Protein AF-A0A3P7ZLT7-F1 (afdb_monomer)

pLDDT: mean 71.13, std 22.31, range [36.25, 97.62]

Solvent-accessible surface area (backbone atoms only — not comparable to full-atom values): 6753 Å² total; per-residue (Å²): 138,85,86,80,83,82,61,85,83,75,60,80,72,85,86,76,81,91,78,95,80,74,69,72,72,62,66,70,62,66,82,72,67,77,96,72,77,96,64,74,75,62,72,74,58,84,64,85,69,99,70,78,84,87,70,90,52,94,87,58,59,85,87,54,83,92,71,90,86,74,83,88,81,81,66,100,59,92,71,65,59,81,83,52,70,85,113

Foldseek 3Di:
DDDDDDDPVPDDDPVPDDDPDPPPVVVVVVVDDPPDDDDPVVVVCVDDDPDDDDAPDPPGCPVPDDDDDDDDDDDPDDDPCVVVVPD

Mean predicted aligned error: 18.11 Å

Secondary structure (DSSP, 8-state):
-PPPPPPGGGS-GGGS---TTSSHHHHHHGGG-----S-GGGGS--S--S------STT--TTS---PPPPP---SS--STTTTTT-

InterPro domains:
  IPR000961 AGC-kinase, C-terminal [PS51285] (37-87)

Radius of gyration: 25.1 Å; Cα contacts (8 Å, |Δi|>4): 5; chains: 1; bounding box: 32×56×55 Å

Structure (mmCIF, N/CA/C/O backbone):
data_AF-A0A3P7ZLT7-F1
#
_entry.id   AF-A0A3P7ZLT7-F1
#
loop_
_atom_site.group_PDB
_atom_site.id
_atom_site.type_symbol
_atom_site.label_atom_id
_atom_site.label_alt_id
_atom_site.label_comp_id
_atom_site.label_asym_id
_atom_site.label_entity_id
_atom_site.label_seq_id
_atom_site.pdbx_PDB_ins_code
_atom_site.Cartn_x
_atom_site.Cartn_y
_atom_site.Cartn_z
_atom_site.occupancy
_atom_site.B_iso_or_equiv
_atom_site.auth_seq_id
_atom_site.auth_comp_id
_atom_site.auth_asym_id
_atom_site.auth_atom_id
_atom_site.pdbx_PDB_model_num
ATOM 1 N N . MET A 1 1 ? 15.683 20.682 29.439 1.00 36.25 1 MET A N 1
ATOM 2 C CA . MET A 1 1 ? 15.176 21.862 28.697 1.00 36.25 1 MET A CA 1
ATOM 3 C C . MET A 1 1 ? 14.456 21.367 27.444 1.00 36.25 1 MET A C 1
ATOM 5 O O . MET A 1 1 ? 15.053 20.607 26.697 1.00 36.25 1 MET A O 1
ATOM 9 N N . ARG A 1 2 ? 13.165 21.690 27.265 1.00 37.72 2 ARG A N 1
ATOM 10 C CA . ARG A 1 2 ? 12.313 21.188 26.164 1.00 37.72 2 ARG A CA 1
ATOM 11 C C . ARG A 1 2 ? 12.389 22.159 24.979 1.00 37.72 2 ARG A C 1
ATOM 13 O O . ARG A 1 2 ? 12.191 23.353 25.183 1.00 37.72 2 ARG A O 1
ATOM 20 N N . LYS A 1 3 ? 12.666 21.675 23.765 1.00 42.38 3 LYS A N 1
ATOM 21 C CA . LYS A 1 3 ? 12.579 22.486 22.539 1.00 42.38 3 LYS A CA 1
ATOM 22 C C . LYS A 1 3 ? 11.132 22.458 22.033 1.00 42.38 3 LYS A C 1
ATOM 24 O O . LYS A 1 3 ? 10.570 21.386 21.834 1.00 42.38 3 LYS A O 1
ATOM 29 N N . ARG A 1 4 ? 10.527 23.640 21.902 1.00 42.00 4 ARG A N 1
ATOM 30 C CA . ARG A 1 4 ? 9.156 23.870 21.426 1.00 42.00 4 ARG A CA 1
ATOM 31 C C . ARG A 1 4 ? 9.181 23.943 19.897 1.00 42.00 4 ARG A C 1
ATOM 33 O O . ARG A 1 4 ? 9.933 24.742 19.350 1.00 42.00 4 ARG A O 1
ATOM 40 N N . TRP A 1 5 ? 8.390 23.116 19.222 1.00 39.47 5 TRP A N 1
ATOM 41 C C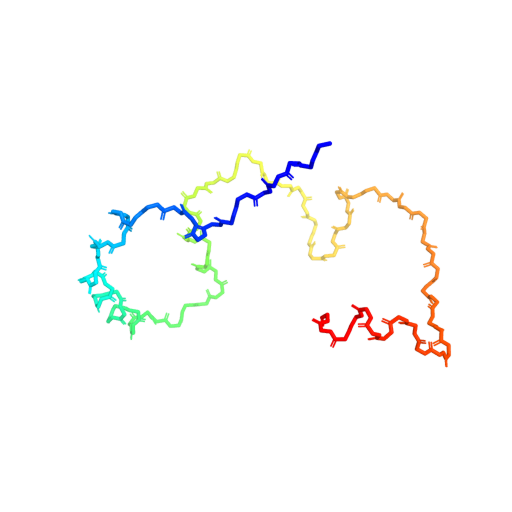A . TRP A 1 5 ? 8.141 23.241 17.785 1.00 39.47 5 TRP A CA 1
ATOM 42 C C . TRP A 1 5 ? 7.194 24.428 17.563 1.00 39.47 5 TRP A C 1
ATOM 44 O O . TRP A 1 5 ? 6.167 24.520 18.235 1.00 39.47 5 TRP A O 1
ATOM 54 N N . ALA A 1 6 ? 7.558 25.368 16.688 1.00 50.47 6 ALA A N 1
ATOM 55 C CA . ALA A 1 6 ? 6.693 26.488 16.321 1.00 50.47 6 ALA A CA 1
ATOM 56 C C . ALA A 1 6 ? 5.651 26.024 15.291 1.00 50.47 6 ALA A C 1
ATOM 58 O O . ALA A 1 6 ? 5.996 25.343 14.324 1.00 50.47 6 ALA A O 1
ATOM 59 N N . SER A 1 7 ? 4.386 26.382 15.513 1.00 52.31 7 SER A N 1
ATOM 60 C CA . SER A 1 7 ? 3.278 26.076 14.608 1.00 52.31 7 SER A CA 1
ATOM 61 C C . SER A 1 7 ? 3.301 27.016 13.399 1.00 52.31 7 SER A C 1
ATOM 63 O O . SER A 1 7 ? 3.723 28.167 13.497 1.00 52.31 7 SER A O 1
ATOM 65 N N . PHE A 1 8 ? 2.817 26.541 12.249 1.00 46.22 8 PHE A N 1
ATOM 66 C CA . PHE A 1 8 ? 2.738 27.294 10.988 1.00 46.22 8 PHE A CA 1
ATOM 67 C C . PHE A 1 8 ? 1.951 28.619 11.112 1.00 46.22 8 PHE A C 1
ATOM 69 O O . PHE A 1 8 ? 2.173 29.543 10.333 1.00 46.22 8 PHE A O 1
ATOM 76 N N . ALA A 1 9 ? 1.087 28.729 12.125 1.00 50.44 9 ALA A N 1
ATOM 77 C CA . ALA A 1 9 ? 0.272 29.905 12.425 1.00 50.44 9 ALA A CA 1
ATOM 78 C C . ALA A 1 9 ? 1.044 31.108 13.012 1.00 50.44 9 ALA A C 1
ATOM 80 O O . ALA A 1 9 ? 0.487 32.198 13.065 1.00 50.44 9 ALA A O 1
ATOM 81 N N . ASP A 1 10 ? 2.312 30.946 13.408 1.00 48.50 10 ASP A N 1
ATOM 82 C CA . ASP A 1 10 ? 3.128 32.031 13.982 1.00 48.50 10 ASP A CA 1
ATOM 83 C C . ASP A 1 10 ? 3.951 32.808 12.928 1.00 48.50 10 ASP A C 1
ATOM 85 O O . ASP A 1 10 ? 4.850 33.579 13.277 1.00 48.50 10 ASP A O 1
ATOM 89 N N . ARG A 1 11 ? 3.697 32.622 11.621 1.00 47.25 11 ARG A N 1
ATOM 90 C CA . ARG A 1 11 ? 4.377 33.426 10.590 1.00 47.25 11 ARG A CA 1
ATOM 91 C C . ARG A 1 11 ? 3.673 34.771 10.371 1.00 47.25 11 ARG A C 1
ATOM 93 O O . ARG A 1 11 ? 2.462 34.789 10.169 1.00 47.25 11 ARG A O 1
ATOM 100 N N . PRO A 1 12 ? 4.426 35.888 10.343 1.00 44.81 12 PRO A N 1
ATOM 101 C CA . PRO A 1 12 ? 3.870 37.217 10.126 1.00 44.81 12 PRO A CA 1
ATOM 102 C C . PRO A 1 12 ? 3.156 37.339 8.771 1.00 44.81 12 PRO A C 1
ATOM 104 O O . PRO A 1 12 ? 3.472 36.652 7.799 1.00 44.81 12 PRO A O 1
ATOM 107 N N . GLU A 1 13 ? 2.194 38.260 8.743 1.00 52.78 13 GLU A N 1
ATOM 108 C CA . GLU A 1 13 ? 1.088 38.414 7.790 1.00 52.78 13 GLU A CA 1
ATOM 109 C C . GLU A 1 13 ? 1.351 38.975 6.367 1.00 52.78 13 GLU A C 1
ATOM 111 O O . GLU A 1 13 ? 0.374 39.044 5.614 1.00 52.78 13 GLU A O 1
ATOM 116 N N . PRO A 1 14 ? 2.548 39.372 5.869 1.00 46.59 14 PRO A N 1
ATOM 117 C CA . PRO A 1 14 ? 2.581 40.016 4.551 1.00 46.59 14 PRO A CA 1
ATOM 118 C C . PRO A 1 14 ? 2.391 39.052 3.363 1.00 46.59 14 PRO A C 1
ATOM 120 O O . PRO A 1 14 ? 2.276 39.515 2.229 1.00 46.59 14 PRO A O 1
ATOM 123 N N . TYR A 1 15 ? 2.305 37.733 3.580 1.00 42.06 15 TYR A N 1
ATOM 124 C CA . TYR A 1 15 ? 2.080 36.751 2.505 1.00 42.06 15 TYR A CA 1
ATOM 125 C C . TYR A 1 15 ? 0.596 36.403 2.261 1.00 42.06 15 TYR A C 1
ATOM 127 O O . TYR A 1 15 ? 0.285 35.492 1.501 1.00 42.06 15 TYR A O 1
ATOM 135 N N . CYS A 1 16 ? -0.345 37.151 2.843 1.00 52.06 16 CYS A N 1
ATOM 136 C CA . CYS A 1 16 ? -1.783 36.949 2.633 1.00 52.06 16 CYS A CA 1
ATOM 137 C C . CYS A 1 16 ? -2.451 38.161 1.964 1.00 52.06 16 CYS A C 1
ATOM 139 O O . CYS A 1 16 ? -3.413 38.708 2.495 1.00 52.06 16 CYS A O 1
ATOM 141 N N . ARG A 1 17 ? -1.974 38.615 0.789 1.00 52.34 17 ARG A N 1
A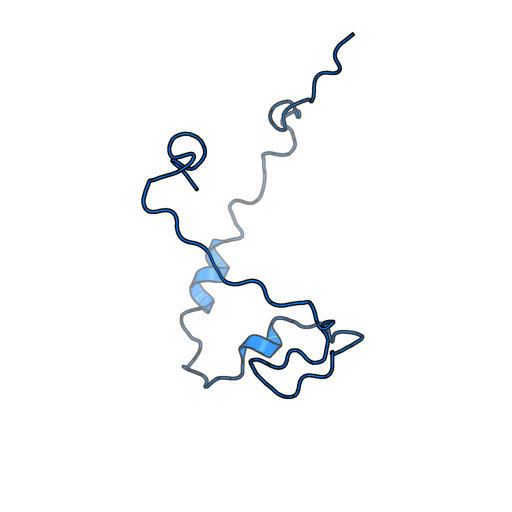TOM 142 C CA . ARG A 1 17 ? -2.791 39.472 -0.106 1.00 52.34 17 ARG A CA 1
ATOM 143 C C . ARG A 1 17 ? -2.213 39.639 -1.523 1.00 52.34 17 ARG A C 1
ATOM 145 O O . ARG A 1 17 ? -1.437 40.557 -1.777 1.00 52.34 17 ARG A O 1
ATOM 152 N N . ARG A 1 18 ? -2.644 38.784 -2.466 1.00 49.53 18 ARG A N 1
ATO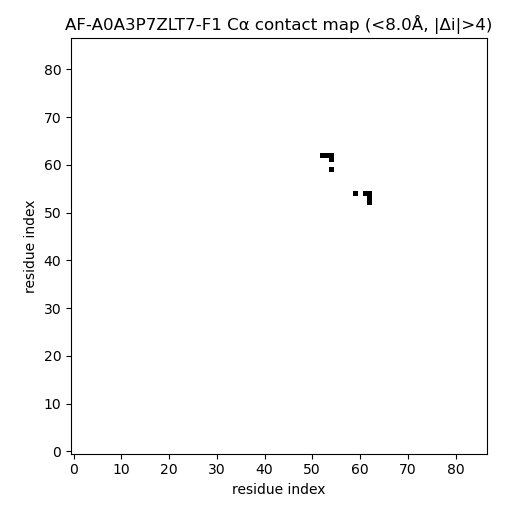M 153 C CA . ARG A 1 18 ? -2.985 39.105 -3.882 1.00 49.53 18 ARG A CA 1
ATOM 154 C C . ARG A 1 18 ? -3.013 37.843 -4.755 1.00 49.53 18 ARG A C 1
ATOM 156 O O . ARG A 1 18 ? -1.958 37.361 -5.144 1.00 49.53 18 ARG A O 1
ATOM 163 N N . ARG A 1 19 ? -4.215 37.399 -5.151 1.00 49.22 19 ARG A N 1
ATOM 164 C CA . ARG A 1 19 ? -4.589 36.937 -6.518 1.00 49.22 19 ARG A CA 1
ATOM 165 C C . ARG A 1 19 ? -5.995 36.306 -6.516 1.00 49.22 19 ARG A C 1
ATOM 167 O O . ARG A 1 19 ? -6.184 35.160 -6.893 1.00 49.22 19 ARG A O 1
ATOM 174 N N . ALA A 1 20 ? -7.007 37.090 -6.151 1.00 50.72 20 ALA A N 1
ATOM 175 C CA . ALA A 1 20 ? -8.416 36.690 -6.264 1.00 50.72 20 ALA A CA 1
ATOM 176 C C . ALA A 1 20 ? -9.023 36.925 -7.672 1.00 50.72 20 ALA A C 1
ATOM 178 O O . ALA A 1 20 ? -10.232 36.882 -7.830 1.00 50.72 20 ALA A O 1
ATOM 179 N N . GLY A 1 21 ? -8.213 37.190 -8.708 1.00 47.62 21 GLY A N 1
ATOM 180 C CA . GLY A 1 21 ? -8.712 37.598 -10.036 1.00 47.62 21 GLY A CA 1
ATOM 181 C C . GLY A 1 21 ? -8.334 36.692 -11.209 1.00 47.62 21 GLY A C 1
ATOM 182 O O . GLY A 1 21 ? -8.620 37.040 -12.347 1.00 47.62 21 GLY A O 1
ATOM 183 N N . ARG A 1 22 ? -7.652 35.562 -10.975 1.00 50.22 22 ARG A N 1
ATOM 184 C CA . ARG A 1 22 ? -7.092 34.726 -12.060 1.00 50.22 22 ARG A CA 1
ATOM 185 C C . ARG A 1 22 ? -7.728 33.336 -12.195 1.00 50.22 22 ARG A C 1
ATOM 187 O O . ARG A 1 22 ? -7.300 32.565 -13.039 1.00 50.22 22 ARG A O 1
ATOM 194 N N . TRP A 1 23 ? -8.760 33.047 -11.400 1.00 40.84 23 TRP A N 1
ATOM 195 C CA . TRP A 1 23 ? -9.442 31.745 -11.375 1.00 40.84 23 TRP A CA 1
ATOM 196 C C . TRP A 1 23 ? -10.762 31.709 -12.162 1.00 40.84 23 TRP A C 1
ATOM 198 O O . TRP A 1 23 ? -11.298 30.634 -12.388 1.00 40.84 23 TRP A O 1
ATOM 208 N N . SER A 1 24 ? -11.283 32.855 -12.616 1.00 49.50 24 SER A N 1
ATOM 209 C CA . SER A 1 24 ? -12.586 32.903 -13.306 1.00 49.50 24 SER A CA 1
ATOM 210 C C . SER A 1 24 ? -12.512 32.502 -14.789 1.00 49.50 24 SER A C 1
ATOM 212 O O . SER A 1 24 ? -13.428 31.885 -15.322 1.00 49.50 24 SER A O 1
ATOM 214 N N . ILE A 1 25 ? -11.387 32.768 -15.459 1.00 51.69 25 ILE A N 1
ATOM 215 C CA . ILE A 1 25 ? -11.238 32.490 -16.901 1.00 51.69 25 ILE A CA 1
ATOM 216 C C . ILE A 1 25 ? -11.001 30.990 -17.164 1.00 51.69 25 ILE A C 1
ATOM 218 O O . ILE A 1 25 ? -11.274 30.486 -18.246 1.00 51.69 25 ILE A O 1
ATOM 222 N N . PHE A 1 26 ? -10.508 30.246 -16.169 1.00 47.91 26 PHE A N 1
ATOM 223 C CA . PHE A 1 26 ? -10.099 28.855 -16.374 1.00 47.91 26 PHE A CA 1
ATOM 224 C C . PHE A 1 26 ? -11.281 27.874 -16.374 1.00 47.91 26 PHE A C 1
ATOM 226 O O . PHE A 1 26 ? -11.245 26.867 -17.071 1.00 47.91 26 PHE A O 1
ATOM 233 N N . LEU A 1 27 ? -12.363 28.189 -15.654 1.00 51.19 27 LEU A N 1
ATOM 234 C CA . LEU A 1 27 ? -13.544 27.321 -15.562 1.00 51.19 27 LEU A CA 1
ATOM 235 C C . LEU A 1 27 ? -14.439 27.373 -16.809 1.00 51.19 27 LEU A C 1
ATOM 237 O O . LEU A 1 27 ? -15.178 26.427 -17.063 1.00 51.19 27 LEU A O 1
ATOM 241 N N . SER A 1 28 ? -14.362 28.435 -17.616 1.00 45.75 28 SER A N 1
ATOM 242 C CA . SER A 1 28 ? -15.197 28.579 -18.819 1.00 45.75 28 SER A CA 1
ATOM 243 C C . SER A 1 28 ? -14.655 27.817 -20.039 1.00 45.75 28 SER A C 1
ATOM 245 O O . SER A 1 28 ? -15.437 27.473 -20.921 1.00 45.75 28 SER A O 1
ATOM 247 N N . SER A 1 29 ? -13.355 27.490 -20.083 1.00 45.44 29 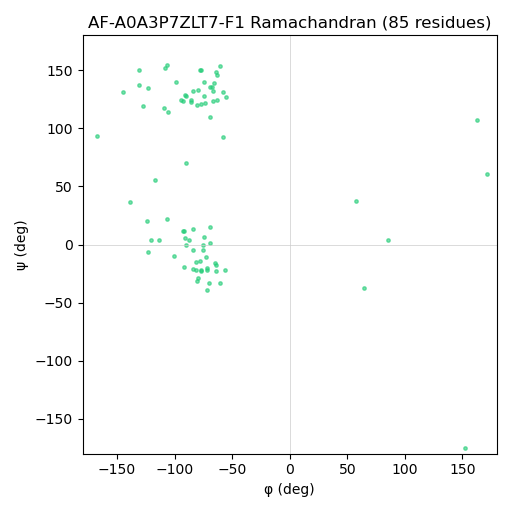SER A N 1
ATOM 248 C CA . SER A 1 29 ? -12.758 26.718 -21.192 1.00 45.44 29 SER A CA 1
ATOM 249 C C . SER A 1 29 ? -12.908 25.198 -21.060 1.00 45.44 29 SER A C 1
ATOM 251 O O . SER A 1 29 ? -12.835 24.494 -22.063 1.00 45.44 29 SER A O 1
ATOM 253 N N . ILE A 1 30 ? -13.135 24.671 -19.852 1.00 49.34 30 ILE A N 1
ATOM 254 C CA . ILE A 1 30 ? -13.218 23.215 -19.615 1.00 49.34 30 ILE A CA 1
ATOM 255 C C . ILE A 1 30 ? -14.523 22.628 -20.188 1.00 49.34 30 ILE A C 1
ATOM 257 O O . ILE A 1 30 ? -14.590 21.450 -20.522 1.00 49.34 30 ILE A O 1
ATOM 261 N N . ALA A 1 31 ? -15.552 23.455 -20.394 1.00 50.41 31 ALA A N 1
ATOM 262 C CA . ALA A 1 31 ? -16.869 23.015 -20.856 1.00 50.41 31 ALA A CA 1
ATOM 263 C C . ALA A 1 31 ? -16.941 22.625 -22.350 1.00 50.41 31 ALA A C 1
ATOM 265 O O . ALA A 1 31 ? -18.034 22.375 -22.859 1.00 50.41 31 ALA A O 1
ATOM 266 N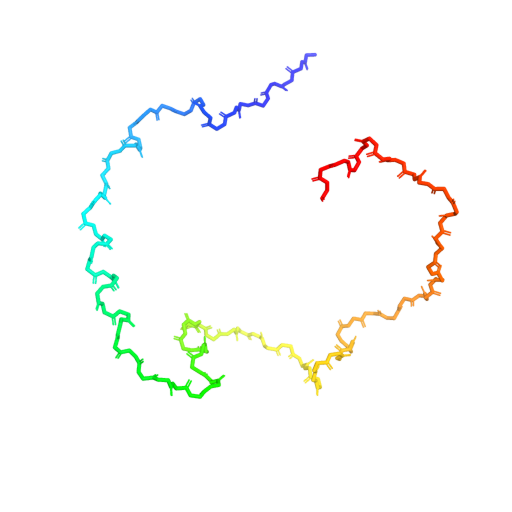 N . LYS A 1 32 ? -15.816 22.589 -23.082 1.00 54.81 32 LYS A N 1
ATOM 267 C CA . LYS A 1 32 ? -15.814 22.289 -24.525 1.00 54.81 32 LYS A CA 1
ATOM 268 C C . LYS A 1 32 ? -14.683 21.364 -24.976 1.00 54.81 32 LYS A C 1
ATOM 270 O O . LYS A 1 32 ? -14.157 21.531 -26.070 1.00 54.81 32 LYS A O 1
ATOM 275 N N . ALA A 1 33 ? -14.318 20.384 -24.155 1.00 49.59 33 ALA A N 1
ATOM 276 C CA . ALA A 1 33 ? -13.511 19.258 -24.617 1.00 49.59 33 ALA A CA 1
ATOM 277 C C . ALA A 1 33 ? -14.448 18.110 -25.054 1.00 49.59 33 ALA A C 1
ATOM 279 O O . ALA A 1 33 ? -15.298 17.702 -24.259 1.00 49.59 33 ALA A O 1
ATOM 280 N N . PRO A 1 34 ? -14.369 17.609 -26.303 1.00 56.12 34 PRO A N 1
ATOM 281 C CA . PRO A 1 34 ? -15.118 16.422 -26.707 1.00 56.12 34 PRO A CA 1
ATOM 282 C C . PRO A 1 34 ? -14.647 15.203 -25.903 1.00 56.12 34 PRO A C 1
ATOM 284 O O . PRO A 1 34 ? -13.476 15.125 -25.538 1.00 56.12 34 PRO A O 1
ATOM 287 N N . LEU A 1 35 ? -15.561 14.260 -25.637 1.00 56.47 35 LEU A N 1
ATOM 288 C CA . LEU A 1 35 ? -15.252 12.958 -25.035 1.00 56.47 35 LEU A CA 1
ATOM 289 C C . LEU A 1 35 ? -14.223 12.224 -25.915 1.00 56.47 35 LEU A C 1
ATOM 291 O O . LEU A 1 35 ? -14.580 11.556 -26.884 1.00 56.47 35 LEU A O 1
ATOM 295 N N . GLY A 1 36 ? -12.945 12.401 -25.593 1.00 50.22 36 GLY A N 1
ATOM 296 C CA . GLY A 1 36 ? -11.816 11.705 -26.189 1.00 50.22 36 GLY A CA 1
ATOM 297 C C . GLY A 1 36 ? -11.514 10.438 -25.401 1.00 50.22 36 GLY A C 1
ATOM 298 O O . GLY A 1 36 ? -11.400 10.454 -24.178 1.00 50.22 36 GLY A O 1
ATOM 299 N N . THR A 1 37 ? -11.433 9.332 -26.123 1.00 53.00 37 THR A N 1
ATOM 300 C CA . THR A 1 37 ? -11.099 7.991 -25.654 1.00 53.00 37 THR A CA 1
ATOM 301 C C . THR A 1 37 ? -9.758 7.944 -24.915 1.00 53.00 37 THR A C 1
ATOM 303 O O . THR A 1 37 ? -8.751 8.357 -25.474 1.00 53.00 37 THR A O 1
ATOM 306 N N . GLY A 1 38 ? -9.763 7.395 -23.694 1.00 54.12 38 GLY A N 1
ATOM 307 C CA . GLY A 1 38 ? -8.720 6.536 -23.100 1.00 54.12 38 GLY A CA 1
ATOM 308 C C . GLY A 1 38 ? -7.311 7.073 -22.813 1.00 54.12 38 GLY A C 1
ATOM 309 O O . GLY A 1 38 ? -6.747 6.711 -21.784 1.00 54.12 38 GLY A O 1
ATOM 310 N N . ASP A 1 39 ? -6.741 7.930 -23.659 1.00 57.69 39 ASP A N 1
ATOM 311 C CA . ASP A 1 39 ? -5.277 8.023 -23.786 1.00 57.69 39 ASP A CA 1
ATOM 312 C C . ASP A 1 39 ? -4.722 9.442 -23.517 1.00 57.69 39 ASP A C 1
ATOM 314 O O . ASP A 1 39 ? -3.508 9.650 -23.429 1.00 57.69 39 ASP A O 1
ATOM 318 N N . ASP A 1 40 ? -5.595 10.437 -23.329 1.00 54.25 40 ASP A N 1
ATOM 319 C CA . ASP A 1 40 ? -5.236 11.870 -23.326 1.00 54.25 40 ASP A CA 1
ATOM 320 C C . ASP A 1 40 ? -4.796 12.429 -21.950 1.00 54.25 40 ASP A C 1
ATOM 322 O O . ASP A 1 40 ? -4.500 13.616 -21.821 1.00 54.25 40 ASP A O 1
ATOM 326 N N . MET A 1 41 ? -4.695 11.595 -20.905 1.00 58.41 41 MET A N 1
ATOM 327 C CA . MET A 1 41 ? -4.123 12.010 -19.604 1.00 58.41 41 MET A CA 1
ATOM 328 C C . MET A 1 41 ? -2.586 12.065 -19.612 1.00 58.41 41 MET A C 1
ATOM 330 O O . MET A 1 41 ? -1.971 12.669 -18.732 1.00 58.41 41 MET A O 1
ATOM 334 N N . SER A 1 42 ? -1.952 11.474 -20.627 1.00 57.44 42 SER A N 1
ATOM 335 C CA . SER A 1 42 ? -0.496 11.456 -20.814 1.00 57.44 42 SER A CA 1
ATOM 336 C C . SER A 1 42 ? 0.082 12.818 -21.230 1.00 57.44 42 SER A C 1
ATOM 338 O O . SER A 1 42 ? 1.258 13.090 -21.000 1.00 57.44 42 SER A O 1
ATOM 340 N N . ARG A 1 43 ? -0.742 13.725 -21.772 1.00 57.94 43 ARG A N 1
ATOM 341 C CA . ARG A 1 43 ? -0.305 15.049 -22.250 1.00 57.94 43 ARG A CA 1
ATOM 342 C C . ARG A 1 43 ? -0.207 16.136 -21.178 1.00 57.94 43 ARG A C 1
ATOM 344 O O . ARG A 1 43 ? 0.243 17.235 -21.488 1.00 57.94 43 ARG A O 1
ATOM 351 N N . LEU A 1 44 ? -0.606 15.861 -19.935 1.00 68.00 44 LEU A N 1
ATOM 352 C CA . LEU A 1 44 ? -0.452 16.808 -18.817 1.00 68.00 44 LEU A CA 1
ATOM 353 C C . LEU A 1 44 ? 0.860 16.607 -18.042 1.00 68.00 44 LEU A C 1
ATOM 355 O O . LEU A 1 44 ? 1.330 17.533 -17.383 1.00 68.00 44 LEU A O 1
ATOM 359 N N . LEU A 1 45 ? 1.488 15.434 -18.166 1.00 72.19 45 LEU A N 1
ATOM 360 C CA . LEU A 1 45 ? 2.842 15.162 -17.683 1.00 72.19 45 LEU A CA 1
ATOM 361 C C . LEU A 1 45 ? 3.840 15.497 -18.803 1.00 72.19 45 LEU A C 1
ATOM 363 O O . LEU A 1 45 ? 4.427 14.621 -19.422 1.00 72.19 45 LEU A O 1
ATOM 367 N N . LEU A 1 46 ? 4.003 16.791 -19.097 1.00 74.56 46 LEU A N 1
ATOM 368 C CA . LEU A 1 46 ? 4.811 17.316 -20.217 1.00 74.56 46 LEU A CA 1
ATOM 369 C C . LEU A 1 46 ? 6.338 17.122 -20.071 1.00 74.56 46 LEU A C 1
ATOM 371 O O . LEU A 1 46 ? 7.112 17.770 -20.773 1.00 74.56 46 LEU A O 1
ATOM 375 N N . VAL A 1 47 ? 6.786 16.262 -19.157 1.00 85.25 47 VAL A N 1
ATOM 376 C CA . VAL A 1 47 ? 8.199 15.938 -18.949 1.00 85.25 47 VAL A CA 1
ATOM 377 C C . VAL A 1 47 ? 8.348 14.425 -19.005 1.00 85.25 47 VAL A C 1
ATOM 379 O O . VAL A 1 47 ? 7.759 13.710 -18.197 1.00 85.25 47 VAL A O 1
ATOM 382 N N . GLU A 1 48 ? 9.139 13.948 -19.964 1.00 86.56 48 GLU A N 1
ATOM 383 C CA . GLU A 1 48 ? 9.488 12.535 -20.083 1.00 86.56 48 GLU A CA 1
ATOM 384 C C . GLU A 1 48 ? 10.358 12.114 -18.893 1.00 86.56 48 GLU A C 1
ATOM 386 O O . GLU A 1 48 ? 11.311 12.806 -18.519 1.00 86.56 48 GLU A O 1
ATOM 391 N N . ALA A 1 49 ? 10.016 10.987 -18.268 1.00 86.31 49 ALA A N 1
ATOM 392 C CA . ALA A 1 49 ? 10.805 10.463 -17.165 1.00 86.31 49 ALA A CA 1
ATOM 393 C C . ALA A 1 49 ? 12.161 9.961 -17.695 1.00 86.31 49 ALA A C 1
ATOM 395 O O . ALA A 1 49 ? 12.192 9.234 -18.685 1.00 86.31 49 ALA A O 1
ATOM 396 N N . PRO A 1 50 ? 13.285 10.263 -17.019 1.00 90.25 50 PRO A N 1
ATOM 397 C CA . PRO A 1 50 ? 14.609 9.794 -17.443 1.00 90.25 50 PRO A CA 1
ATOM 398 C C . PRO A 1 50 ? 14.748 8.265 -17.395 1.00 90.25 50 PRO A C 1
ATOM 400 O O . PRO A 1 50 ? 15.659 7.700 -17.993 1.00 90.25 50 PRO A O 1
ATOM 403 N N . PHE A 1 51 ? 13.860 7.596 -16.661 1.00 89.88 51 PHE A N 1
ATOM 404 C CA . PHE A 1 51 ? 13.790 6.152 -16.566 1.00 89.88 51 PHE A CA 1
ATOM 405 C C . PHE A 1 51 ? 12.334 5.716 -16.440 1.00 89.88 51 PHE A C 1
ATOM 407 O O . PHE A 1 51 ? 11.594 6.225 -15.596 1.00 89.88 51 PHE A O 1
ATOM 414 N N . LEU A 1 52 ? 11.953 4.743 -17.262 1.00 89.50 52 LEU A N 1
ATOM 415 C CA . LEU A 1 52 ? 10.691 4.028 -17.154 1.00 89.50 52 LEU A CA 1
ATOM 416 C C . LEU A 1 52 ? 11.000 2.596 -16.687 1.00 89.50 52 LEU A C 1
ATOM 418 O O . LEU A 1 52 ? 11.713 1.881 -17.400 1.00 89.50 52 LEU A O 1
ATOM 422 N N . PRO A 1 53 ? 10.515 2.164 -15.506 1.00 90.94 53 PRO A N 1
ATOM 423 C CA . PRO A 1 53 ? 10.744 0.807 -15.030 1.00 90.94 53 PRO A CA 1
ATOM 424 C C . PRO A 1 53 ? 10.091 -0.204 -15.972 1.00 90.94 53 PRO A C 1
ATOM 426 O O . PRO A 1 53 ? 9.041 0.046 -16.567 1.00 90.94 53 PRO A O 1
ATOM 429 N N . LYS A 1 54 ? 10.727 -1.367 -16.115 1.00 91.69 54 LYS A N 1
ATOM 430 C CA . LYS A 1 54 ? 10.173 -2.460 -16.915 1.00 91.69 54 LYS A CA 1
ATOM 431 C C . LYS A 1 54 ? 9.020 -3.082 -16.137 1.00 91.69 54 LYS A C 1
ATOM 433 O O . LYS A 1 54 ? 9.246 -3.584 -15.046 1.00 91.69 54 LYS A O 1
ATOM 438 N N . CYS A 1 55 ? 7.825 -3.097 -16.714 1.00 93.94 55 CYS A N 1
ATOM 439 C CA . CYS A 1 55 ? 6.674 -3.801 -16.156 1.00 93.94 55 CYS A CA 1
ATOM 440 C C . CYS A 1 55 ? 6.035 -4.660 -17.251 1.00 93.94 55 CYS A C 1
ATOM 442 O O . CYS A 1 55 ? 5.876 -4.210 -18.387 1.00 93.94 55 CYS A O 1
ATOM 444 N N . ARG A 1 56 ? 5.653 -5.891 -16.920 1.00 91.31 56 ARG A N 1
ATOM 445 C CA . ARG A 1 56 ? 4.945 -6.819 -17.818 1.00 91.31 56 ARG A CA 1
ATOM 446 C C . ARG A 1 56 ? 3.439 -6.553 -17.879 1.00 91.31 56 ARG A C 1
ATOM 448 O O . ARG A 1 56 ? 2.778 -7.045 -18.786 1.00 91.31 56 ARG A O 1
ATOM 455 N N . GLY A 1 57 ? 2.906 -5.780 -16.934 1.00 92.94 57 GLY A N 1
ATOM 456 C CA . GLY A 1 57 ? 1.496 -5.405 -16.859 1.00 92.94 57 GLY A CA 1
ATOM 457 C C . GLY A 1 57 ? 1.043 -5.130 -15.421 1.00 92.94 57 GLY A C 1
ATOM 458 O O . GLY A 1 57 ? 1.867 -5.139 -14.503 1.00 92.94 57 GLY A O 1
ATOM 459 N N . PRO A 1 58 ? -0.262 -4.881 -15.207 1.00 93.25 58 PRO A N 1
ATOM 460 C CA . PRO A 1 58 ? -0.839 -4.777 -13.869 1.00 93.25 58 PRO A CA 1
ATOM 461 C C . PRO A 1 58 ? -0.600 -6.067 -13.074 1.00 93.25 58 PRO A C 1
ATOM 463 O O . PRO A 1 58 ? -0.858 -7.157 -13.577 1.00 93.25 58 PRO A O 1
ATOM 466 N N . GLY A 1 59 ? -0.105 -5.943 -11.842 1.00 93.25 59 GLY A N 1
ATOM 467 C CA . GLY A 1 59 ? 0.237 -7.087 -10.988 1.00 93.25 59 GLY A CA 1
ATOM 468 C C . GLY A 1 59 ? 1.641 -7.667 -11.203 1.00 93.25 59 GLY A C 1
ATOM 469 O O . GLY A 1 59 ? 1.976 -8.658 -10.5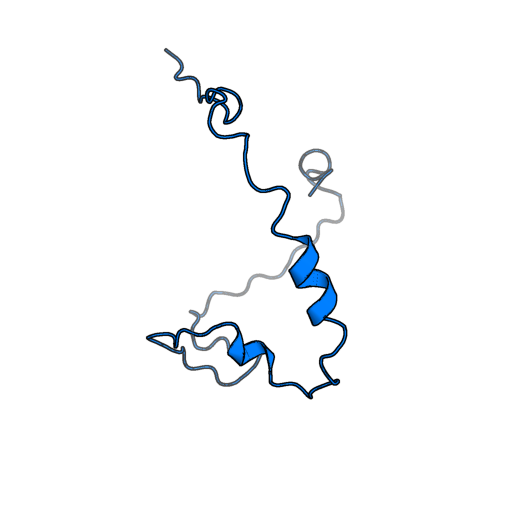64 1.00 93.25 59 GLY A O 1
ATOM 470 N N . ASP A 1 60 ? 2.475 -7.072 -12.064 1.00 94.44 60 ASP A N 1
ATOM 471 C CA . ASP A 1 60 ? 3.881 -7.465 -12.173 1.00 94.44 60 ASP A CA 1
ATOM 472 C C . ASP A 1 60 ? 4.671 -7.063 -10.916 1.00 94.44 60 ASP A C 1
ATOM 474 O O . ASP A 1 60 ? 4.931 -5.882 -10.680 1.00 94.44 60 ASP A O 1
ATOM 478 N N . ALA A 1 61 ? 5.069 -8.061 -10.128 1.00 95.31 61 ALA A N 1
ATOM 479 C CA . ALA A 1 61 ? 5.887 -7.889 -8.933 1.00 95.31 61 ALA A CA 1
ATOM 480 C C 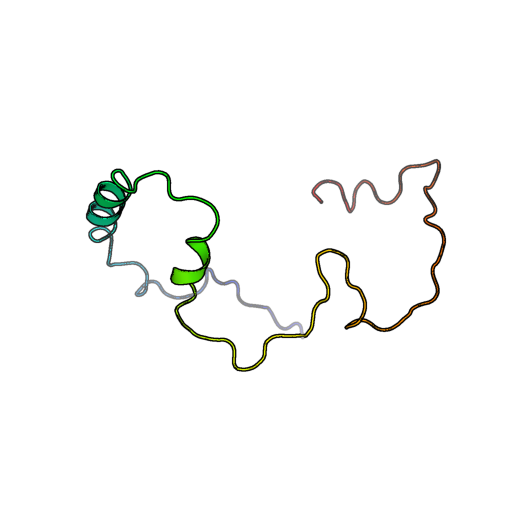. ALA A 1 61 ? 7.402 -7.989 -9.218 1.00 95.31 61 ALA A C 1
ATOM 482 O O . ALA A 1 61 ? 8.193 -7.926 -8.288 1.00 95.31 61 ALA A O 1
ATOM 483 N N . SER A 1 62 ? 7.840 -8.103 -10.482 1.00 95.62 62 SER A N 1
ATOM 484 C CA . SER A 1 62 ? 9.246 -8.397 -10.836 1.00 95.62 62 SER A CA 1
ATOM 485 C C . SER A 1 62 ? 10.283 -7.332 -10.449 1.00 95.62 62 SER A C 1
ATOM 487 O O . SER A 1 62 ? 11.477 -7.617 -10.464 1.00 95.62 62 SER A O 1
ATOM 489 N N . ASN A 1 63 ? 9.850 -6.110 -10.125 1.00 95.56 63 ASN A N 1
ATOM 490 C CA . ASN A 1 63 ? 10.725 -5.049 -9.609 1.00 95.56 63 ASN A CA 1
ATOM 491 C C . ASN A 1 63 ? 10.836 -5.051 -8.073 1.00 95.56 63 ASN A C 1
ATOM 493 O O . ASN A 1 63 ? 11.509 -4.179 -7.524 1.00 95.56 63 ASN A O 1
ATOM 497 N N . PHE A 1 64 ? 10.145 -5.964 -7.390 1.00 95.88 64 PHE A N 1
ATOM 498 C CA . PHE A 1 64 ? 10.167 -6.126 -5.940 1.00 95.88 64 PHE A CA 1
ATOM 499 C C . PHE A 1 64 ? 10.955 -7.387 -5.573 1.00 95.88 64 PHE A C 1
ATOM 501 O O . PHE A 1 64 ? 11.061 -8.313 -6.375 1.00 95.88 64 PHE A O 1
ATOM 508 N N . ASP A 1 65 ? 11.502 -7.409 -4.361 1.00 96.88 65 ASP A N 1
ATOM 509 C CA . ASP A 1 65 ? 12.141 -8.599 -3.805 1.00 96.88 65 ASP A CA 1
ATOM 510 C C . ASP A 1 65 ? 11.083 -9.593 -3.301 1.00 96.88 65 ASP A C 1
ATOM 512 O O . ASP A 1 65 ? 10.007 -9.198 -2.842 1.00 96.88 65 ASP A O 1
ATOM 516 N N . ASP A 1 66 ? 11.414 -10.884 -3.341 1.00 96.69 66 ASP A N 1
ATOM 517 C CA . ASP A 1 66 ? 10.579 -11.935 -2.764 1.00 96.69 66 ASP A CA 1
ATOM 518 C C . ASP A 1 66 ? 10.746 -11.952 -1.234 1.00 96.69 66 ASP A C 1
ATOM 520 O O . ASP A 1 66 ? 11.846 -12.161 -0.713 1.00 96.69 66 ASP A O 1
ATOM 524 N N . TYR A 1 67 ? 9.645 -11.755 -0.508 1.00 96.94 67 TYR A N 1
ATOM 525 C CA . TYR A 1 67 ? 9.580 -11.879 0.952 1.00 96.94 67 TYR A CA 1
ATOM 526 C C . TYR A 1 67 ? 8.794 -13.132 1.351 1.00 96.94 67 TYR A C 1
ATOM 528 O O . TYR A 1 67 ? 7.901 -13.569 0.627 1.00 96.94 67 TYR A O 1
ATOM 536 N N . GLU A 1 68 ? 9.103 -13.706 2.518 1.00 96.81 68 GLU A N 1
ATOM 537 C CA . GLU A 1 68 ? 8.327 -14.824 3.067 1.00 96.81 68 GLU A CA 1
ATOM 538 C C . GLU A 1 68 ? 6.884 -14.380 3.369 1.00 96.81 68 GLU A C 1
ATOM 540 O O . GLU A 1 68 ? 6.656 -13.413 4.096 1.00 96.81 68 GLU A O 1
ATOM 545 N N . GLU A 1 69 ? 5.899 -15.083 2.803 1.00 96.38 69 GLU A N 1
ATOM 546 C CA . GLU A 1 69 ? 4.482 -14.771 3.000 1.00 96.38 69 GLU A CA 1
ATOM 547 C C . GLU A 1 69 ? 3.969 -15.320 4.339 1.00 96.38 69 GLU A C 1
ATOM 549 O O . GLU A 1 69 ? 3.953 -16.531 4.576 1.00 96.38 69 GLU A O 1
ATOM 554 N N . GLU A 1 70 ? 3.478 -14.432 5.206 1.00 96.81 70 GLU A N 1
ATOM 555 C CA . GLU A 1 70 ? 2.813 -14.809 6.455 1.00 96.81 70 GLU A CA 1
ATOM 556 C C . GLU A 1 70 ? 1.279 -14.772 6.317 1.00 96.81 7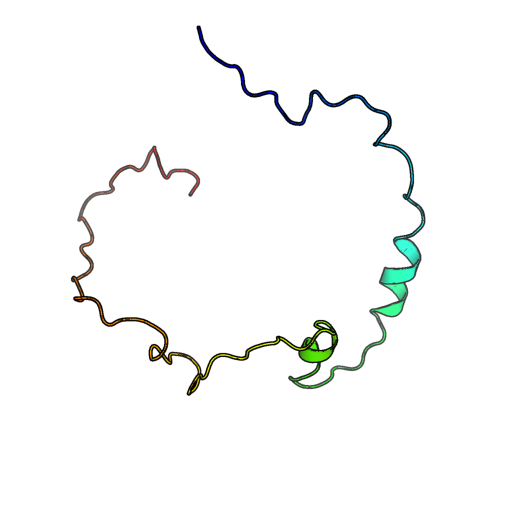0 GLU A C 1
ATOM 558 O O . GLU A 1 70 ? 0.723 -13.841 5.724 1.00 96.81 70 GLU A O 1
ATOM 563 N N . PRO A 1 71 ? 0.545 -15.742 6.899 1.00 96.44 71 PRO A N 1
ATOM 564 C CA . PRO A 1 71 ? -0.909 -15.750 6.835 1.00 96.44 71 PRO A CA 1
ATOM 565 C C . PRO A 1 71 ? -1.505 -14.585 7.633 1.00 96.44 71 PRO A C 1
ATOM 567 O O . PRO A 1 71 ? -1.156 -14.354 8.793 1.00 96.44 71 PRO A O 1
ATOM 570 N N . LEU A 1 72 ? -2.492 -13.905 7.050 1.00 95.69 72 LEU A N 1
ATOM 571 C CA . LEU A 1 72 ? -3.234 -12.849 7.737 1.00 95.69 72 LEU A CA 1
ATOM 572 C C . LEU A 1 72 ? -4.070 -13.431 8.886 1.00 95.69 72 LEU A C 1
ATOM 574 O O . LEU A 1 72 ? -4.924 -14.298 8.687 1.00 95.69 72 LEU A O 1
ATOM 578 N N . ARG A 1 73 ? -3.848 -12.929 10.106 1.00 96.44 73 ARG A N 1
ATOM 579 C CA . ARG A 1 73 ? -4.559 -13.366 11.318 1.00 96.44 73 ARG A CA 1
ATOM 580 C C . ARG A 1 73 ? -5.568 -12.309 11.751 1.00 96.44 73 ARG A C 1
ATOM 582 O O . ARG A 1 73 ? -5.187 -11.233 12.197 1.00 96.44 73 ARG A O 1
ATOM 589 N N . ILE A 1 74 ? -6.853 -12.645 11.678 1.00 94.88 74 ILE A N 1
ATOM 590 C CA . ILE A 1 74 ? -7.940 -11.792 12.172 1.00 94.88 74 ILE A CA 1
ATOM 591 C C . ILE A 1 74 ? -8.284 -12.229 13.596 1.00 94.88 74 ILE A C 1
ATOM 593 O O . ILE A 1 74 ? -8.580 -13.400 13.845 1.00 94.88 74 ILE A O 1
ATOM 597 N N . SER A 1 75 ? -8.231 -11.306 14.555 1.00 94.69 75 SER A N 1
ATOM 598 C CA . SER A 1 75 ? -8.636 -11.598 15.929 1.00 94.69 75 SER A CA 1
ATOM 599 C C . SER A 1 75 ? -10.157 -11.682 16.044 1.00 94.69 75 SER A C 1
ATOM 601 O O . SER A 1 75 ? -10.873 -10.838 15.520 1.00 94.69 75 SER A O 1
ATOM 603 N N . GLY A 1 76 ? -10.670 -12.637 16.827 1.00 96.38 76 GLY A N 1
ATOM 604 C CA . GLY A 1 76 ? -12.106 -12.712 17.148 1.00 96.38 76 GLY A CA 1
ATOM 605 C C . GLY A 1 76 ? -12.616 -11.588 18.066 1.00 96.38 76 GLY A C 1
ATOM 606 O O . GLY A 1 76 ? -13.777 -11.585 18.451 1.00 96.38 76 GLY A O 1
ATOM 607 N N . THR A 1 77 ? -11.743 -10.657 18.458 1.00 96.19 77 THR A N 1
ATOM 608 C CA . THR A 1 77 ? -12.070 -9.476 19.267 1.00 96.19 77 THR A CA 1
ATOM 609 C C . THR A 1 77 ? -11.475 -8.243 18.612 1.00 96.19 77 THR A C 1
ATOM 611 O O . THR A 1 77 ? -10.420 -8.330 17.980 1.00 96.19 77 THR A O 1
ATOM 614 N N . GLU A 1 78 ? -12.129 -7.103 18.799 1.00 94.06 78 GLU A N 1
ATOM 615 C CA . GLU A 1 78 ? -11.608 -5.806 18.385 1.00 94.06 78 GLU A CA 1
ATOM 616 C C . GLU A 1 78 ? -10.348 -5.455 19.194 1.00 94.06 78 GLU A C 1
ATOM 618 O O . GLU A 1 78 ? -10.264 -5.719 20.400 1.00 94.06 78 GLU A O 1
ATOM 623 N N . LYS A 1 79 ? -9.340 -4.889 18.527 1.00 95.62 79 LYS A N 1
ATOM 624 C CA . LYS A 1 79 ? -8.079 -4.465 19.141 1.00 95.62 79 LYS A CA 1
ATOM 625 C C . LYS A 1 79 ? -7.864 -2.989 18.852 1.00 95.62 79 LYS A C 1
ATOM 627 O O . LYS A 1 79 ? -8.030 -2.564 17.718 1.00 95.62 79 LYS A O 1
ATOM 632 N N . CYS A 1 80 ? -7.468 -2.242 19.882 1.00 92.88 80 CYS A N 1
ATOM 633 C CA . CYS A 1 80 ? -7.057 -0.841 19.769 1.00 92.88 80 CYS A CA 1
ATOM 634 C C . CYS A 1 80 ? -8.122 0.097 19.160 1.00 92.88 80 CYS A C 1
ATOM 636 O O . CYS A 1 80 ? -7.811 1.014 18.405 1.00 92.88 80 CYS A O 1
ATOM 638 N N . SER A 1 81 ? -9.397 -0.134 19.481 1.00 94.69 81 SER A N 1
ATOM 639 C CA . SER A 1 81 ? -10.521 0.617 18.906 1.00 94.69 81 SER A CA 1
ATOM 640 C C . SER A 1 81 ? -10.467 2.114 19.190 1.00 94.69 81 SER A C 1
ATOM 642 O O . SER A 1 81 ? -10.857 2.926 18.358 1.00 94.69 81 SER A O 1
ATOM 644 N N . LYS A 1 82 ? -9.944 2.502 20.356 1.00 96.06 82 LYS A N 1
ATOM 645 C CA . LYS A 1 82 ? -9.815 3.909 20.735 1.00 96.06 82 LYS A CA 1
ATOM 646 C C . LYS A 1 82 ? -8.716 4.613 19.941 1.00 96.06 82 LYS A C 1
ATOM 648 O O . LYS A 1 82 ? -8.875 5.777 19.589 1.00 96.06 82 LYS A O 1
ATOM 653 N N . GLU A 1 83 ? -7.605 3.928 19.694 1.00 97.62 83 GLU A N 1
ATOM 654 C CA . GLU A 1 83 ? -6.454 4.458 18.965 1.00 97.62 83 GLU A CA 1
ATOM 655 C C . GLU A 1 83 ? -6.766 4.653 17.479 1.00 97.62 83 GLU A C 1
ATOM 657 O O . GLU A 1 83 ? -6.277 5.603 16.874 1.00 97.62 83 GLU A O 1
ATOM 662 N N . PHE A 1 84 ? -7.606 3.782 16.918 1.00 95.62 84 PHE A N 1
ATOM 663 C CA . PHE A 1 84 ? -7.977 3.786 15.502 1.00 95.62 84 PHE A CA 1
ATOM 664 C C . PHE A 1 84 ? -9.409 4.281 15.243 1.00 95.62 84 PHE A C 1
ATOM 666 O O . PHE A 1 84 ? -9.978 3.991 14.196 1.00 95.62 84 PHE A O 1
ATOM 673 N N . ALA A 1 85 ? -9.997 5.050 16.165 1.00 95.56 85 ALA A N 1
ATOM 6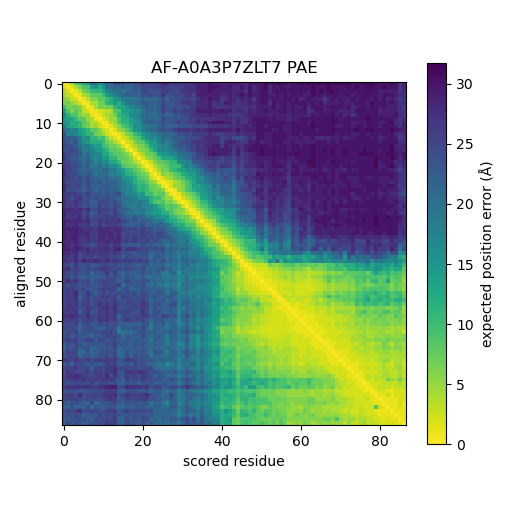74 C CA . ALA A 1 85 ? -11.384 5.516 16.052 1.00 95.56 85 ALA A CA 1
ATOM 675 C C . ALA A 1 85 ? -11.646 6.457 14.851 1.00 95.56 85 ALA A C 1
ATOM 677 O O . ALA A 1 85 ? -12.786 6.568 14.410 1.00 95.56 85 ALA A O 1
ATOM 678 N N . GLU A 1 86 ? -10.609 7.125 14.331 1.00 95.06 86 GLU A N 1
ATOM 679 C CA . GLU A 1 86 ? -10.679 8.078 13.204 1.00 95.06 86 GLU A CA 1
ATOM 680 C C . GLU A 1 86 ? -9.730 7.704 12.044 1.00 95.06 86 GLU A C 1
ATOM 682 O O . GLU A 1 86 ? -9.341 8.579 11.270 1.00 95.06 86 GLU A O 1
ATOM 687 N N . PHE A 1 87 ? -9.297 6.438 11.960 1.00 90.31 87 PHE A N 1
ATOM 688 C CA . PHE A 1 87 ? -8.384 5.977 10.904 1.00 90.31 87 PHE A CA 1
ATOM 689 C C . PHE A 1 87 ? -9.023 6.004 9.507 1.00 90.31 87 PHE A C 1
ATOM 691 O O . PHE A 1 87 ? -10.213 5.631 9.388 1.00 90.31 87 PHE A O 1
#

Sequence (87 aa):
MRKRWASFADRPEPYCRRRAGRWSIFLSSIAKAPLGTGDDMSRLLLVEAPFLPKCRGPGDASNFDDYEEEPLRISGTEKCSKEFAEF

Organism: Heligmosomoides polygyrus (NCBI:txid6339)